Protein AF-A0A8H4EWB7-F1 (afdb_monomer)

Foldseek 3Di:
DKKWKDWPNHTQDIFDADPPDPDDDGVDDTDDDDDPVDDTFKIKMWDFAQDPPCPPPPVPPDPDPPVVNDTATAFMDIDTPVVLCCQQPPPPDALAQPGPSGAWDKAWGHDPDPPRPYGDIDIDTHGDDDD

Sequence (131 aa):
MDSLTRMLGKKMGKTHVAKKTLDPVWNFHAYIPLQTDKTISLIEIFVWDKDKITEMKLKDILMIKKDAIQDDFLGKISVPYSQLFNLVHPSGTSLDYDAPENKEVVLTLEKRSVDDNVSGEIQIKFGLTKT

Nearest PDB structures (foldseek):
  3w57-assembly2_B  TM=8.281E-01  e=1.478E-01  Scophthalmus maximus
  3fg4-assembly5_A  TM=2.960E-01  e=6.316E+00  Plexaura homomalla

Solvent-accessible surface area (backbone atoms only — not comparable to full-atom values): 8248 Å² total; per-residue (Å²): 56,32,43,39,35,30,45,88,88,41,80,64,45,69,57,71,72,39,75,96,58,94,80,67,84,74,95,75,86,74,81,76,87,84,52,94,91,54,86,75,62,47,42,35,39,38,36,28,35,67,71,70,75,55,65,79,64,34,76,82,71,51,96,65,61,74,79,79,68,57,65,46,73,41,26,30,43,81,42,42,45,80,51,50,47,56,73,45,34,58,92,92,54,71,60,37,46,85,35,91,79,44,48,72,40,78,44,68,41,34,61,91,51,92,83,52,80,47,69,61,70,48,78,48,70,78,54,48,78,91,127

Organism: Mucor circinelloides f. lusitanicus (NCBI:txid29924)

Structure (mmCIF, N/CA/C/O backbone):
data_AF-A0A8H4EWB7-F1
#
_entry.id   AF-A0A8H4EWB7-F1
#
loop_
_atom_site.group_PDB
_atom_site.id
_atom_site.type_symbol
_atom_site.label_atom_id
_atom_site.label_alt_id
_atom_site.label_comp_id
_atom_site.label_asym_id
_atom_site.label_entity_id
_atom_site.label_seq_id
_atom_site.pdbx_PDB_ins_code
_atom_site.Cartn_x
_atom_site.Cartn_y
_atom_site.Cartn_z
_atom_site.occupancy
_atom_site.B_iso_or_equiv
_atom_site.auth_seq_id
_atom_site.auth_comp_id
_atom_site.auth_asym_id
_atom_site.auth_atom_id
_atom_site.pdbx_PDB_model_num
ATOM 1 N N . MET A 1 1 ? 7.905 -6.695 -11.665 1.00 53.12 1 MET A N 1
ATOM 2 C CA . MET A 1 1 ? 7.609 -5.987 -10.400 1.00 53.12 1 MET A CA 1
ATOM 3 C C . MET A 1 1 ? 7.115 -6.923 -9.289 1.00 53.12 1 MET A C 1
ATOM 5 O O . MET A 1 1 ? 6.160 -7.672 -9.490 1.00 53.12 1 MET A O 1
ATOM 9 N N . ASP A 1 2 ? 7.780 -6.883 -8.132 1.00 44.56 2 ASP A N 1
ATOM 10 C CA . ASP A 1 2 ? 7.401 -7.486 -6.844 1.00 44.56 2 ASP A CA 1
ATOM 11 C C . ASP A 1 2 ? 7.106 -6.362 -5.836 1.00 44.56 2 ASP A C 1
ATOM 13 O O . ASP A 1 2 ? 7.881 -5.411 -5.748 1.00 44.56 2 ASP A O 1
ATOM 17 N N . SER A 1 3 ? 6.063 -6.481 -5.010 1.00 47.78 3 SER A N 1
ATOM 18 C CA .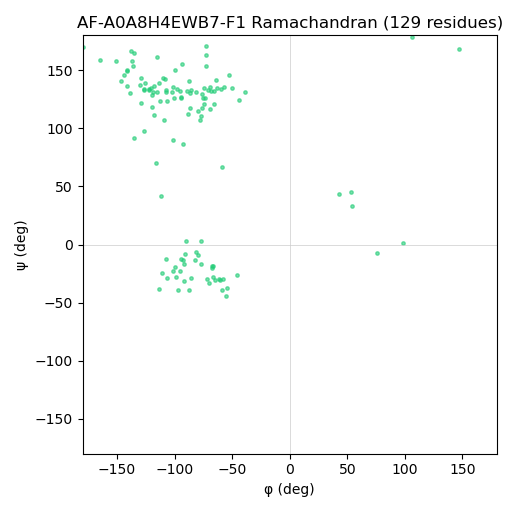 SER A 1 3 ? 5.858 -5.574 -3.874 1.00 47.78 3 SER A CA 1
ATOM 19 C C . SER A 1 3 ? 6.116 -6.269 -2.533 1.00 47.78 3 SER A C 1
ATOM 21 O O . SER A 1 3 ? 5.880 -7.467 -2.331 1.00 47.78 3 SER A O 1
ATOM 23 N N . LEU A 1 4 ? 6.713 -5.511 -1.615 1.00 52.78 4 LEU A N 1
ATOM 24 C CA . LEU A 1 4 ? 7.095 -5.906 -0.267 1.00 52.78 4 LEU A CA 1
ATOM 25 C C . LEU A 1 4 ? 6.364 -5.011 0.728 1.00 52.78 4 LEU A C 1
ATOM 27 O O . LEU A 1 4 ? 6.619 -3.812 0.781 1.00 52.78 4 LEU A O 1
ATOM 31 N N . THR A 1 5 ? 5.526 -5.598 1.576 1.00 47.78 5 THR A N 1
ATOM 32 C CA . THR A 1 5 ? 4.872 -4.865 2.668 1.00 47.78 5 THR A CA 1
ATOM 33 C C . THR A 1 5 ? 5.692 -5.021 3.944 1.00 47.78 5 THR A C 1
ATOM 35 O O . THR A 1 5 ? 6.005 -6.145 4.359 1.00 47.78 5 THR A O 1
ATOM 38 N N . ARG A 1 6 ? 6.044 -3.904 4.585 1.00 49.03 6 ARG A N 1
ATOM 39 C CA . ARG A 1 6 ? 6.689 -3.860 5.899 1.00 49.03 6 ARG A CA 1
ATOM 40 C C . ARG A 1 6 ? 5.823 -3.070 6.880 1.00 49.03 6 ARG A C 1
ATOM 42 O O . ARG A 1 6 ? 5.356 -1.984 6.571 1.00 49.03 6 ARG A O 1
ATOM 49 N N . MET A 1 7 ? 5.647 -3.600 8.086 1.00 45.59 7 MET A N 1
ATOM 50 C CA . MET A 1 7 ? 5.074 -2.859 9.216 1.00 45.59 7 MET A CA 1
ATOM 51 C C . MET A 1 7 ? 6.023 -2.959 10.400 1.00 45.59 7 MET A C 1
ATOM 53 O O . MET A 1 7 ? 6.522 -4.048 10.690 1.00 45.59 7 MET A O 1
ATOM 57 N N . LEU A 1 8 ? 6.307 -1.832 11.065 1.00 43.22 8 LEU A N 1
ATOM 58 C CA . LEU A 1 8 ? 7.268 -1.762 12.181 1.00 43.22 8 LEU A CA 1
ATOM 59 C C . LEU A 1 8 ? 8.664 -2.329 11.822 1.00 43.22 8 LEU A C 1
ATOM 61 O O . LEU A 1 8 ? 9.322 -2.966 12.640 1.00 43.22 8 LEU A O 1
ATOM 65 N N . GLY A 1 9 ? 9.094 -2.184 10.562 1.00 51.56 9 GLY A N 1
ATOM 66 C CA . GLY A 1 9 ? 10.350 -2.751 10.050 1.00 51.56 9 GLY A CA 1
ATOM 67 C C . GLY A 1 9 ? 10.328 -4.265 9.771 1.00 51.56 9 GLY A C 1
ATOM 68 O O . GLY A 1 9 ? 11.268 -4.784 9.161 1.00 51.56 9 GLY A O 1
ATOM 69 N N . LYS A 1 10 ? 9.255 -4.981 10.134 1.00 55.78 10 LYS A N 1
ATOM 70 C CA . LYS A 1 10 ? 9.081 -6.416 9.869 1.00 55.78 10 LYS A CA 1
ATOM 71 C C . LYS A 1 10 ? 8.400 -6.631 8.518 1.00 55.78 10 LYS A C 1
ATOM 73 O O . LYS A 1 10 ? 7.393 -6.001 8.212 1.00 55.78 10 LYS A O 1
ATOM 78 N N . LYS A 1 11 ? 8.944 -7.534 7.698 1.00 63.78 11 LYS A N 1
ATOM 79 C CA . LYS A 1 11 ? 8.336 -7.948 6.425 1.00 63.78 11 LYS A CA 1
ATOM 80 C C . LYS A 1 11 ? 7.070 -8.762 6.708 1.00 63.78 11 LYS A C 1
ATOM 82 O O . LYS A 1 11 ? 7.164 -9.834 7.298 1.00 63.78 11 LYS A O 1
ATOM 87 N N . MET A 1 12 ? 5.923 -8.250 6.274 1.00 70.06 12 MET A N 1
ATOM 88 C CA . MET A 1 12 ? 4.603 -8.835 6.545 1.00 70.06 12 MET A CA 1
ATOM 89 C C . MET A 1 12 ? 4.049 -9.618 5.356 1.00 70.06 12 MET A C 1
ATOM 91 O O . MET A 1 12 ? 3.247 -10.525 5.531 1.00 70.06 12 MET A O 1
ATOM 95 N N . GLY A 1 13 ? 4.516 -9.312 4.147 1.00 72.50 13 GLY A N 1
ATOM 96 C CA . GLY A 1 13 ? 4.106 -10.005 2.933 1.00 72.50 13 GLY A CA 1
ATOM 97 C C . GLY A 1 13 ? 5.052 -9.719 1.775 1.00 72.50 13 GLY A C 1
ATOM 98 O O . GLY A 1 13 ? 5.809 -8.743 1.789 1.00 72.50 13 GLY A O 1
ATOM 99 N N . LYS A 1 14 ? 5.040 -10.607 0.782 1.00 80.19 14 LYS A N 1
ATOM 100 C CA . LYS A 1 14 ? 5.658 -10.384 -0.524 1.00 80.19 14 LYS A CA 1
ATOM 101 C C . LYS A 1 14 ? 4.713 -10.924 -1.587 1.00 80.19 14 LYS A C 1
ATOM 103 O O . LYS A 1 14 ? 4.283 -12.070 -1.467 1.00 80.19 14 LYS A O 1
ATOM 108 N N . THR A 1 15 ? 4.428 -10.128 -2.608 1.00 83.00 15 THR A N 1
ATOM 109 C CA . THR A 1 15 ? 3.625 -10.587 -3.742 1.00 83.00 15 THR A CA 1
ATOM 110 C C . THR A 1 15 ? 4.413 -11.545 -4.632 1.00 83.00 15 THR A C 1
ATOM 112 O O . THR A 1 15 ? 5.627 -11.722 -4.500 1.00 83.00 15 THR A O 1
ATOM 115 N N . HIS A 1 16 ? 3.711 -12.166 -5.575 1.00 82.06 16 HIS A N 1
ATOM 116 C CA . HIS A 1 16 ? 4.360 -12.783 -6.721 1.00 82.06 16 HIS A CA 1
ATOM 117 C C . HIS A 1 16 ? 4.872 -11.713 -7.704 1.00 82.06 16 HIS A C 1
ATOM 119 O O . HIS A 1 16 ? 4.416 -10.565 -7.686 1.00 82.06 16 HIS A O 1
ATOM 125 N N . VAL A 1 17 ? 5.770 -12.135 -8.601 1.00 83.94 17 VAL A N 1
ATOM 126 C CA . VAL A 1 17 ? 6.345 -11.272 -9.643 1.00 83.94 17 VAL A CA 1
ATOM 127 C C . VAL A 1 17 ? 5.361 -11.134 -10.789 1.00 83.94 17 VAL A C 1
ATOM 129 O O . VAL A 1 17 ? 5.132 -12.102 -11.521 1.00 83.94 17 VAL A O 1
ATOM 132 N N . ALA A 1 18 ? 4.854 -9.925 -11.005 1.00 84.56 18 ALA A N 1
ATOM 133 C CA . ALA A 1 18 ? 4.193 -9.577 -12.254 1.00 84.56 18 ALA A CA 1
ATOM 134 C C . ALA A 1 18 ? 5.265 -9.399 -13.341 1.00 84.56 18 ALA A C 1
ATOM 136 O O . ALA A 1 18 ? 6.210 -8.616 -13.182 1.00 84.56 18 ALA A O 1
ATOM 137 N N . LYS A 1 19 ? 5.172 -10.186 -14.418 1.00 80.88 19 LYS A N 1
ATOM 138 C CA . LYS A 1 19 ? 6.194 -10.240 -15.474 1.00 80.88 19 LYS A CA 1
ATOM 139 C C . LYS A 1 19 ? 5.822 -9.320 -16.632 1.00 80.88 19 LYS A C 1
ATOM 141 O O . LYS A 1 19 ? 4.731 -9.458 -17.170 1.00 80.88 19 LYS A O 1
ATOM 146 N N . LYS A 1 20 ? 6.786 -8.506 -17.081 1.00 80.69 20 LYS A N 1
ATOM 147 C CA . LYS A 1 20 ? 6.722 -7.739 -18.340 1.00 80.69 20 LYS A CA 1
ATOM 148 C C . LYS A 1 20 ? 5.453 -6.877 -18.473 1.00 80.69 20 LYS A C 1
ATOM 150 O O . LYS A 1 20 ? 4.813 -6.890 -19.518 1.00 80.69 20 LYS A O 1
ATOM 155 N N . THR A 1 21 ? 5.086 -6.164 -17.412 1.00 83.88 21 THR A N 1
ATOM 156 C CA . THR A 1 21 ? 3.950 -5.232 -17.410 1.00 83.88 21 THR A CA 1
ATOM 157 C C . THR A 1 21 ? 4.271 -4.013 -16.550 1.00 83.88 21 THR A C 1
ATOM 159 O O . THR A 1 21 ? 4.971 -4.152 -15.545 1.00 83.88 21 THR A O 1
ATOM 162 N N . LEU A 1 22 ? 3.762 -2.847 -16.959 1.00 85.56 22 LEU A N 1
ATOM 163 C CA . LEU A 1 22 ? 3.771 -1.608 -16.174 1.00 85.56 22 LEU A CA 1
ATOM 164 C C . LEU A 1 22 ? 2.484 -1.433 -15.351 1.00 85.56 22 LEU A C 1
ATOM 166 O O . LEU A 1 22 ? 2.479 -0.650 -14.411 1.00 85.56 22 LEU A O 1
ATOM 170 N N . ASP A 1 23 ? 1.454 -2.233 -15.642 1.00 89.44 23 ASP A N 1
ATOM 171 C CA . ASP A 1 23 ? 0.169 -2.263 -14.938 1.00 89.44 23 ASP A CA 1
ATOM 172 C C . ASP A 1 23 ? -0.013 -3.638 -14.265 1.00 89.44 23 ASP A C 1
ATOM 174 O O . ASP A 1 23 ? -0.755 -4.502 -14.752 1.00 89.44 23 ASP A O 1
ATOM 178 N N . PRO A 1 24 ? 0.762 -3.945 -13.209 1.00 89.75 24 PRO A N 1
ATOM 179 C CA . PRO A 1 24 ? 0.700 -5.237 -12.541 1.00 89.75 24 PRO A CA 1
ATOM 180 C C . PRO A 1 24 ? -0.598 -5.404 -11.739 1.00 89.75 24 PRO A C 1
ATOM 182 O O . PRO A 1 24 ? -0.962 -4.563 -10.923 1.00 89.75 24 PRO A O 1
ATOM 185 N N . VAL A 1 25 ? -1.250 -6.558 -11.897 1.00 90.31 25 VAL A N 1
ATOM 186 C CA . VAL A 1 25 ? -2.399 -6.965 -11.075 1.00 90.31 25 VAL A CA 1
ATOM 187 C C . VAL A 1 25 ? -1.969 -8.109 -10.167 1.00 90.31 25 VAL A C 1
ATOM 189 O O . VAL A 1 25 ? -1.754 -9.229 -10.631 1.00 90.31 25 VAL A O 1
ATOM 192 N N . TRP A 1 26 ? -1.821 -7.835 -8.869 1.00 87.94 26 TRP A N 1
ATOM 193 C CA . TRP A 1 26 ? -1.357 -8.846 -7.911 1.00 87.94 26 TRP A CA 1
ATOM 194 C C . TRP A 1 26 ? -2.479 -9.631 -7.231 1.00 87.94 26 TRP A C 1
ATOM 196 O O . TRP A 1 26 ? -2.244 -10.782 -6.866 1.00 87.94 26 TRP A O 1
ATOM 206 N N . ASN A 1 27 ? -3.657 -9.029 -7.014 1.00 88.88 27 ASN A N 1
ATOM 207 C CA . ASN A 1 27 ? -4.774 -9.622 -6.254 1.00 88.88 27 ASN A CA 1
ATOM 208 C C . ASN A 1 27 ? -4.312 -10.344 -4.972 1.00 88.88 27 ASN A C 1
ATOM 210 O O . ASN A 1 27 ? -4.711 -11.471 -4.672 1.00 88.88 27 ASN A O 1
ATOM 214 N N . PHE A 1 28 ? -3.392 -9.708 -4.247 1.00 87.06 28 PHE A N 1
ATOM 215 C CA . PHE A 1 28 ? -2.702 -10.291 -3.107 1.00 87.06 28 PHE A CA 1
ATOM 216 C C . PHE A 1 28 ? -3.300 -9.786 -1.799 1.00 87.06 28 PHE A C 1
ATOM 218 O O . PHE A 1 28 ? -3.496 -8.587 -1.624 1.00 87.06 28 PHE A O 1
ATOM 225 N N . HIS A 1 29 ? -3.507 -10.710 -0.866 1.00 86.31 29 HIS A N 1
ATOM 226 C CA . HIS A 1 29 ? -3.992 -10.418 0.474 1.00 86.31 29 HIS A CA 1
ATOM 227 C C . HIS A 1 29 ? -2.932 -10.839 1.489 1.00 86.31 29 HIS A C 1
ATOM 229 O O . HIS A 1 29 ? -2.349 -11.920 1.385 1.00 86.31 29 HIS A O 1
ATOM 235 N N . ALA A 1 30 ? -2.690 -9.985 2.479 1.00 83.69 30 ALA A N 1
ATOM 236 C CA . ALA A 1 30 ? -1.849 -10.303 3.621 1.00 83.69 30 ALA A CA 1
ATOM 237 C C . ALA A 1 30 ? -2.577 -9.945 4.909 1.00 83.69 30 ALA A C 1
ATOM 239 O O . ALA A 1 30 ? -3.160 -8.870 5.027 1.00 83.69 30 ALA A O 1
ATOM 240 N N . TYR A 1 31 ? -2.480 -10.841 5.886 1.00 84.56 31 TYR A N 1
ATOM 241 C CA . TYR A 1 31 ? -3.010 -10.626 7.221 1.00 84.56 31 TYR A CA 1
ATOM 242 C C . TYR A 1 31 ? -1.891 -10.165 8.132 1.00 84.56 31 TYR A C 1
ATOM 244 O O . TYR A 1 31 ? -0.796 -10.734 8.145 1.00 84.56 31 TYR A O 1
ATOM 252 N N . ILE A 1 32 ? -2.177 -9.128 8.908 1.00 78.62 32 ILE A N 1
ATOM 253 C CA . ILE A 1 32 ? -1.226 -8.585 9.860 1.00 78.62 32 ILE A CA 1
ATOM 254 C C . ILE A 1 32 ? -1.828 -8.739 11.251 1.00 78.62 32 ILE A C 1
ATOM 256 O O . ILE A 1 32 ? -2.815 -8.069 11.552 1.00 78.62 32 ILE A O 1
ATOM 260 N N . PRO A 1 33 ? -1.258 -9.609 12.104 1.00 79.62 33 PRO A N 1
ATOM 261 C CA . PRO A 1 33 ? -1.766 -9.775 13.453 1.00 79.62 33 PRO A CA 1
ATOM 262 C C . PRO A 1 33 ? -1.545 -8.483 14.240 1.00 79.62 33 PRO A C 1
ATOM 264 O O . PRO A 1 33 ? -0.407 -8.033 14.410 1.00 79.62 33 PRO A O 1
ATOM 267 N N . LEU A 1 34 ? -2.636 -7.897 14.729 1.00 76.56 34 LEU A N 1
ATOM 268 C CA . LEU A 1 34 ? -2.589 -6.767 15.647 1.00 76.56 34 LEU A CA 1
ATOM 269 C C . LEU A 1 34 ? -2.240 -7.304 17.038 1.00 76.56 34 LEU A C 1
ATOM 271 O O . LEU A 1 34 ? -3.030 -8.023 17.645 1.00 76.56 34 LEU A O 1
ATOM 275 N N . GLN A 1 35 ? -1.039 -6.997 17.529 1.00 73.19 35 GLN A N 1
ATOM 276 C CA . GLN A 1 35 ? -0.665 -7.336 18.902 1.00 73.19 35 GLN A CA 1
ATOM 277 C C . GLN A 1 35 ? -1.127 -6.210 19.835 1.00 73.19 35 GLN A C 1
ATOM 279 O O . GLN A 1 35 ? -0.853 -5.042 19.575 1.00 73.19 35 GLN A O 1
ATOM 284 N N . THR A 1 36 ? -1.823 -6.542 20.922 1.00 67.38 36 THR A N 1
ATOM 285 C CA . THR A 1 36 ? -2.368 -5.549 21.868 1.00 67.38 36 THR A CA 1
ATOM 286 C C . THR A 1 36 ? -1.289 -4.799 22.652 1.00 67.38 36 THR A C 1
ATOM 288 O O . THR A 1 36 ? -1.559 -3.743 23.212 1.00 67.38 36 THR A O 1
ATOM 291 N N . ASP A 1 37 ? -0.073 -5.341 22.706 1.00 73.81 37 ASP A N 1
ATOM 292 C CA . ASP A 1 37 ? 1.085 -4.781 23.406 1.00 73.81 37 ASP A CA 1
ATOM 293 C C . ASP A 1 37 ? 1.942 -3.856 22.526 1.00 73.81 37 ASP A C 1
ATOM 295 O O . ASP A 1 37 ? 2.854 -3.201 23.033 1.00 73.81 37 ASP A O 1
ATOM 299 N N . LYS A 1 38 ? 1.672 -3.781 21.215 1.00 70.25 38 LYS A N 1
ATOM 300 C CA . LYS A 1 38 ? 2.456 -2.975 20.273 1.00 70.25 38 LYS A CA 1
ATOM 301 C C . LYS A 1 38 ? 1.570 -2.085 19.430 1.00 70.25 38 LYS A C 1
ATOM 303 O O . LYS A 1 38 ? 0.729 -2.543 18.663 1.00 70.25 38 LYS A O 1
ATOM 308 N N . THR A 1 39 ? 1.834 -0.790 19.511 1.00 70.31 39 THR A N 1
ATOM 309 C CA . THR A 1 39 ? 1.202 0.192 18.643 1.00 70.31 39 THR A CA 1
ATOM 310 C C . THR A 1 39 ? 1.831 0.144 17.255 1.00 70.31 39 THR A C 1
ATOM 312 O O . THR A 1 39 ? 3.051 0.189 17.088 1.00 70.31 39 THR A O 1
ATOM 315 N N . ILE A 1 40 ? 0.985 0.047 16.233 1.00 75.31 40 ILE A N 1
ATOM 316 C CA . ILE A 1 40 ? 1.403 0.187 14.840 1.00 75.31 40 ILE A CA 1
ATOM 317 C C . ILE A 1 40 ? 1.358 1.676 14.520 1.00 75.31 40 ILE A C 1
ATOM 319 O O . ILE A 1 40 ? 0.304 2.297 14.604 1.00 75.31 40 ILE A O 1
ATOM 323 N N . SER A 1 41 ? 2.508 2.259 14.194 1.00 79.81 41 SER A N 1
ATOM 324 C CA . SER A 1 41 ? 2.619 3.686 13.878 1.00 79.81 41 SER A CA 1
ATOM 325 C C . SER A 1 41 ? 2.587 3.954 12.376 1.00 79.81 41 SER A C 1
ATOM 327 O O . SER A 1 41 ? 1.951 4.911 11.940 1.00 79.81 41 SER A O 1
ATOM 329 N N . LEU A 1 42 ? 3.242 3.102 11.584 1.00 82.62 42 LEU A N 1
ATOM 330 C CA . LEU A 1 42 ? 3.479 3.321 10.161 1.00 82.62 42 LEU A CA 1
ATOM 331 C C . LEU A 1 42 ? 3.345 2.019 9.367 1.00 82.62 42 LEU A C 1
ATOM 333 O O . LEU A 1 42 ? 3.876 0.975 9.761 1.00 82.62 42 LEU A O 1
ATOM 337 N N . ILE A 1 43 ? 2.666 2.121 8.228 1.00 82.69 43 ILE A N 1
ATOM 338 C CA . ILE A 1 43 ? 2.549 1.077 7.214 1.00 82.69 43 ILE A CA 1
ATOM 339 C C . ILE A 1 43 ? 3.418 1.490 6.031 1.00 82.69 43 ILE A C 1
ATOM 341 O O . ILE A 1 43 ? 3.231 2.573 5.476 1.00 82.69 43 ILE A O 1
ATOM 345 N N . GLU A 1 44 ? 4.357 0.627 5.643 1.00 87.31 44 GLU A N 1
ATOM 346 C CA . GLU A 1 44 ? 5.211 0.858 4.482 1.00 87.31 44 GLU A CA 1
ATOM 347 C C . GLU A 1 44 ? 5.022 -0.229 3.423 1.00 87.31 44 GLU A C 1
ATOM 349 O O . GLU A 1 44 ? 5.091 -1.431 3.697 1.00 87.31 44 GLU A O 1
ATOM 354 N N . ILE A 1 45 ? 4.828 0.188 2.179 1.00 86.75 45 ILE A N 1
ATOM 355 C CA . ILE A 1 45 ? 4.788 -0.704 1.019 1.00 86.75 45 ILE A CA 1
ATOM 356 C C . ILE A 1 45 ? 5.912 -0.278 0.095 1.00 86.75 45 ILE A C 1
ATOM 358 O O . ILE A 1 45 ? 6.020 0.893 -0.236 1.00 86.75 45 ILE A O 1
ATOM 362 N N . PHE A 1 46 ? 6.746 -1.217 -0.327 1.00 86.31 46 PHE A N 1
ATOM 363 C CA . PHE A 1 46 ? 7.833 -0.969 -1.263 1.00 86.31 46 PHE A CA 1
ATOM 364 C C . PHE A 1 46 ? 7.560 -1.732 -2.552 1.00 86.31 46 PHE A C 1
ATOM 366 O O . PHE A 1 46 ? 7.280 -2.931 -2.506 1.00 86.31 46 PHE A O 1
ATOM 373 N N . VAL A 1 47 ? 7.683 -1.063 -3.689 1.00 87.25 47 VAL A N 1
ATOM 374 C CA . VAL A 1 47 ? 7.541 -1.653 -5.019 1.00 87.25 47 VAL A CA 1
ATOM 375 C C . VAL A 1 47 ? 8.922 -1.746 -5.653 1.00 87.25 47 VAL A C 1
ATOM 377 O O . VAL A 1 47 ? 9.699 -0.791 -5.638 1.00 87.25 47 VAL A O 1
ATOM 380 N N . TRP A 1 48 ? 9.233 -2.921 -6.181 1.00 84.88 48 TRP A N 1
ATOM 381 C CA . TRP A 1 48 ? 10.521 -3.239 -6.782 1.00 84.88 48 TRP A CA 1
ATOM 382 C C . TRP A 1 48 ? 10.295 -3.851 -8.157 1.00 84.88 48 TRP A C 1
ATOM 384 O O . TRP A 1 48 ? 9.361 -4.639 -8.319 1.00 84.88 48 TRP A O 1
ATOM 394 N N . ASP A 1 49 ? 11.146 -3.561 -9.137 1.00 81.81 49 ASP A N 1
ATOM 395 C CA . ASP A 1 49 ? 11.256 -4.405 -10.313 1.00 81.81 49 ASP A CA 1
ATOM 396 C C . ASP A 1 49 ? 12.228 -5.543 -10.063 1.00 81.81 49 ASP A C 1
ATOM 398 O O . ASP A 1 49 ? 13.333 -5.364 -9.557 1.00 81.81 49 ASP A O 1
ATOM 402 N N . LYS A 1 50 ? 11.787 -6.740 -10.430 1.00 74.62 50 LYS A N 1
ATOM 403 C CA . LYS A 1 50 ? 12.601 -7.933 -10.289 1.00 74.62 50 LYS A CA 1
ATOM 404 C C . LYS A 1 5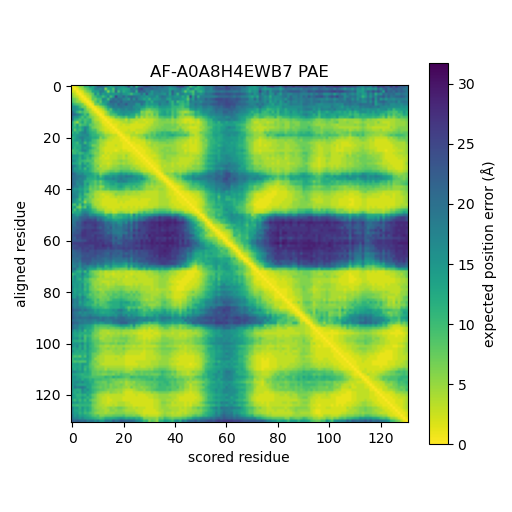0 ? 13.179 -8.275 -11.644 1.00 74.62 50 LYS A C 1
ATOM 406 O O . LYS A 1 50 ? 12.597 -9.071 -12.391 1.00 74.62 50 LYS A O 1
ATOM 411 N N . ASP A 1 51 ? 14.345 -7.720 -11.926 1.00 65.44 51 ASP A N 1
ATOM 412 C CA . ASP A 1 51 ? 15.070 -8.049 -13.136 1.00 65.44 51 ASP A CA 1
ATOM 413 C C . ASP A 1 51 ? 15.757 -9.408 -13.022 1.00 65.44 51 ASP A C 1
ATOM 415 O O . ASP A 1 51 ? 16.648 -9.655 -12.214 1.00 65.44 51 ASP A O 1
ATOM 419 N N . LYS A 1 52 ? 15.336 -10.337 -13.886 1.00 53.25 52 LYS A N 1
ATOM 420 C CA . LYS A 1 52 ? 15.982 -11.651 -14.032 1.00 53.25 52 LYS A CA 1
ATOM 421 C C . LYS A 1 52 ? 17.256 -11.608 -14.878 1.00 53.25 52 LYS A C 1
ATOM 423 O O . LYS A 1 52 ? 17.946 -12.623 -14.972 1.00 53.25 52 LYS A O 1
ATOM 428 N N . ILE A 1 53 ? 17.544 -10.484 -15.537 1.00 48.94 53 ILE A N 1
ATOM 429 C CA . ILE A 1 53 ? 18.589 -10.394 -16.570 1.00 48.94 53 ILE A CA 1
ATOM 430 C C . ILE A 1 53 ? 19.998 -10.593 -15.973 1.00 48.94 53 ILE A C 1
ATOM 432 O O . ILE A 1 53 ? 20.916 -11.012 -16.679 1.00 48.94 53 ILE A O 1
ATOM 436 N N . THR A 1 54 ? 20.147 -10.440 -14.658 1.00 48.09 54 THR A N 1
ATOM 437 C CA . THR A 1 54 ? 21.446 -10.423 -13.979 1.00 48.09 54 THR A CA 1
ATOM 438 C C . THR A 1 54 ? 21.901 -11.773 -13.411 1.00 48.09 54 THR A C 1
ATOM 440 O O . THR A 1 54 ? 23.072 -11.925 -13.078 1.00 48.09 54 THR A O 1
ATOM 443 N N . GLU A 1 55 ? 21.043 -12.7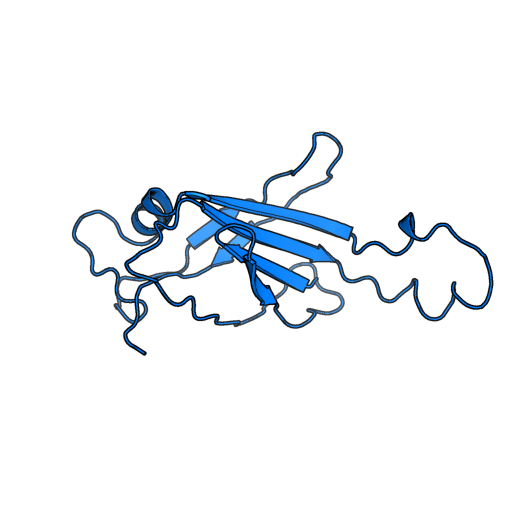97 -13.324 1.00 48.88 55 GLU A N 1
ATOM 444 C CA . GLU A 1 55 ? 21.474 -14.077 -12.731 1.00 48.88 55 GLU A CA 1
ATOM 445 C C . GLU A 1 55 ? 22.122 -15.057 -13.717 1.00 48.88 55 GLU A C 1
ATOM 447 O O . GLU A 1 55 ? 23.094 -15.704 -13.340 1.00 48.88 55 GLU A O 1
ATOM 452 N N . MET A 1 56 ? 21.633 -15.175 -14.960 1.00 47.06 56 MET A N 1
ATOM 453 C CA . MET A 1 56 ? 22.111 -16.216 -15.897 1.00 47.06 56 MET A CA 1
ATOM 454 C C . MET A 1 56 ? 23.209 -15.770 -16.869 1.00 47.06 56 MET A C 1
ATOM 456 O O . MET A 1 56 ? 23.920 -16.621 -17.378 1.00 47.06 56 MET A O 1
ATOM 460 N N . LYS A 1 57 ? 23.362 -14.472 -17.161 1.00 48.06 57 LYS A N 1
ATOM 461 C CA . LYS A 1 57 ? 24.417 -13.991 -18.083 1.00 48.06 57 LYS A CA 1
ATOM 462 C C . LYS A 1 57 ? 25.648 -13.423 -17.381 1.00 48.06 57 LYS A C 1
ATOM 464 O O . LYS A 1 57 ? 26.693 -13.296 -18.005 1.00 48.06 57 LYS A O 1
ATOM 469 N N . LEU A 1 58 ? 25.518 -13.050 -16.111 1.00 49.53 58 LEU A N 1
ATOM 470 C CA . LEU A 1 58 ? 26.509 -12.233 -15.409 1.00 49.53 58 LEU A CA 1
ATOM 471 C C . LEU A 1 58 ? 27.334 -13.014 -14.382 1.00 49.53 58 LEU A C 1
ATOM 473 O O . LEU A 1 58 ? 28.507 -12.695 -14.220 1.00 49.53 58 LEU A O 1
ATOM 477 N N . LYS A 1 59 ? 26.786 -14.087 -13.788 1.00 49.38 59 LYS A N 1
ATOM 478 C CA . LYS A 1 59 ? 27.554 -15.020 -12.938 1.00 49.38 59 LYS A CA 1
ATOM 479 C C . LYS A 1 59 ? 28.688 -15.720 -13.704 1.00 49.38 59 LYS A C 1
ATOM 481 O O . LYS A 1 59 ? 29.724 -15.991 -13.108 1.00 49.38 59 LYS A O 1
ATOM 486 N N . ASP A 1 60 ? 28.508 -15.932 -15.009 1.00 53.00 60 ASP A N 1
ATOM 487 C CA . ASP A 1 60 ? 29.464 -16.659 -15.853 1.00 53.00 60 ASP A CA 1
ATOM 488 C C . ASP A 1 60 ? 30.504 -15.754 -16.540 1.00 53.00 60 ASP A C 1
ATOM 490 O O . ASP A 1 60 ? 31.517 -16.259 -17.017 1.00 53.00 60 ASP A O 1
ATOM 494 N N . ILE A 1 61 ? 30.283 -14.430 -16.614 1.00 54.94 61 ILE A N 1
ATOM 495 C CA . ILE A 1 61 ? 31.104 -13.537 -17.458 1.00 54.94 61 ILE A CA 1
ATOM 496 C C . ILE A 1 61 ? 31.951 -12.537 -16.662 1.00 54.94 61 ILE A C 1
ATOM 498 O O . ILE A 1 61 ? 33.093 -12.302 -17.045 1.00 54.94 61 ILE A O 1
ATOM 502 N N . LEU A 1 62 ? 3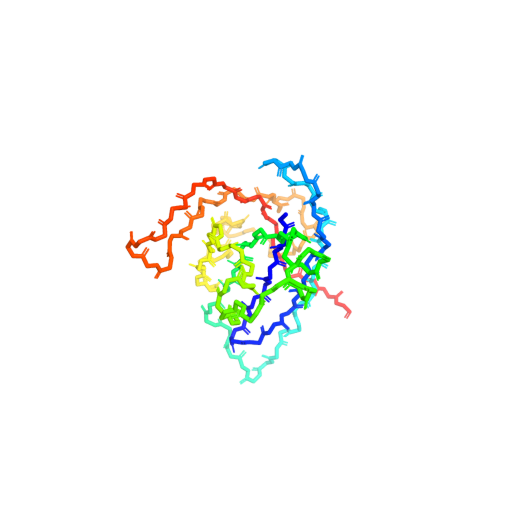1.474 -11.947 -15.564 1.00 50.47 62 LEU A N 1
ATOM 503 C CA . LEU A 1 62 ? 32.253 -10.920 -14.865 1.00 50.47 62 LEU A CA 1
ATOM 504 C C . LEU A 1 62 ? 32.014 -10.958 -13.351 1.00 50.47 62 LEU A C 1
ATOM 506 O O . LEU A 1 62 ? 30.877 -11.021 -12.888 1.00 50.47 62 LEU A O 1
ATOM 510 N N . MET A 1 63 ? 33.092 -10.757 -12.588 1.00 54.09 63 MET A N 1
ATOM 511 C CA . MET A 1 63 ? 33.068 -10.197 -11.232 1.00 54.09 63 MET A CA 1
ATOM 512 C C . MET A 1 63 ? 32.437 -8.788 -11.256 1.00 54.09 63 MET A C 1
ATOM 514 O O . MET A 1 63 ? 33.120 -7.789 -11.039 1.00 54.09 63 MET A O 1
ATOM 518 N N . ILE A 1 64 ? 31.146 -8.662 -11.569 1.00 50.47 64 ILE A N 1
ATOM 519 C CA . ILE A 1 64 ? 30.436 -7.397 -11.404 1.00 50.47 64 ILE A CA 1
ATOM 520 C C . ILE A 1 64 ? 30.041 -7.294 -9.940 1.00 50.47 64 ILE A C 1
ATOM 522 O O . ILE A 1 64 ? 29.526 -8.237 -9.337 1.00 50.47 64 ILE A O 1
ATOM 526 N N . LYS A 1 65 ? 30.350 -6.128 -9.371 1.00 46.31 65 LYS A N 1
ATOM 527 C CA . LYS A 1 65 ? 29.976 -5.703 -8.026 1.00 46.31 65 LYS A CA 1
ATOM 528 C C . LYS A 1 65 ? 28.557 -6.171 -7.717 1.00 46.31 65 LYS A C 1
ATOM 530 O O . LYS A 1 65 ? 27.643 -5.955 -8.508 1.00 46.31 65 LYS A O 1
ATOM 535 N N . LYS A 1 66 ? 28.395 -6.794 -6.552 1.00 46.53 66 LYS A N 1
ATOM 536 C CA . LYS A 1 66 ? 27.124 -7.281 -5.995 1.00 46.53 66 LYS A CA 1
ATOM 537 C C . LYS A 1 66 ? 25.990 -6.242 -6.101 1.00 46.53 66 LYS A C 1
ATOM 539 O O . LYS A 1 66 ? 24.829 -6.613 -6.212 1.00 46.53 66 LYS A O 1
ATOM 544 N N . ASP A 1 67 ? 26.363 -4.967 -6.145 1.00 45.72 67 ASP A N 1
ATOM 545 C CA . ASP A 1 67 ? 25.517 -3.779 -6.263 1.00 45.72 67 ASP A CA 1
ATOM 546 C C . ASP A 1 67 ? 24.801 -3.647 -7.624 1.00 45.72 67 ASP A C 1
ATOM 548 O O . ASP A 1 67 ? 23.789 -2.966 -7.710 1.00 45.72 67 ASP A O 1
ATOM 552 N N . ALA A 1 68 ? 25.280 -4.314 -8.684 1.00 45.31 68 ALA A N 1
ATOM 553 C CA . ALA A 1 68 ? 24.598 -4.369 -9.984 1.00 45.31 68 ALA A CA 1
ATOM 554 C C . ALA A 1 68 ? 23.472 -5.422 -10.035 1.00 45.31 68 ALA A C 1
ATOM 556 O O . ALA A 1 68 ? 22.770 -5.532 -11.037 1.00 45.31 68 ALA A O 1
ATOM 557 N N . ILE A 1 69 ? 23.328 -6.230 -8.977 1.00 51.59 69 ILE A N 1
ATOM 558 C CA . ILE A 1 69 ? 22.308 -7.279 -8.821 1.00 51.59 69 ILE A CA 1
ATOM 559 C C . ILE A 1 69 ? 21.327 -6.869 -7.713 1.00 51.59 69 ILE A C 1
ATOM 561 O O . ILE A 1 69 ? 20.980 -7.666 -6.838 1.00 51.59 69 ILE A O 1
ATOM 565 N N . GLN A 1 70 ? 20.936 -5.600 -7.684 1.00 56.00 70 GLN A N 1
ATOM 566 C CA . GLN A 1 70 ? 19.891 -5.137 -6.784 1.00 56.00 70 GLN A CA 1
ATOM 567 C C . GLN A 1 70 ? 18.603 -4.974 -7.589 1.00 56.00 70 GLN A C 1
ATOM 569 O O . GLN A 1 70 ? 18.637 -4.408 -8.674 1.00 56.00 70 GLN A O 1
ATOM 574 N N . ASP A 1 71 ? 17.495 -5.517 -7.074 1.00 65.25 71 ASP A N 1
ATOM 575 C CA . ASP A 1 71 ? 16.158 -5.252 -7.615 1.00 65.25 71 ASP A CA 1
ATOM 576 C C . ASP A 1 71 ? 15.976 -3.724 -7.744 1.00 65.25 71 ASP A C 1
ATOM 578 O O . ASP A 1 71 ? 16.321 -2.981 -6.813 1.00 65.25 71 ASP A O 1
ATOM 582 N N . ASP A 1 72 ? 15.447 -3.253 -8.873 1.00 76.94 72 ASP A N 1
ATOM 583 C CA . ASP A 1 72 ? 15.290 -1.821 -9.127 1.00 76.94 72 ASP A CA 1
ATOM 584 C C . ASP A 1 72 ? 14.147 -1.272 -8.271 1.00 76.94 72 ASP A C 1
ATOM 586 O O . ASP A 1 72 ? 13.033 -1.790 -8.264 1.00 76.94 72 ASP A O 1
ATOM 590 N N . PHE A 1 73 ? 14.411 -0.228 -7.490 1.00 82.00 73 PHE A N 1
ATOM 591 C CA . PHE A 1 73 ? 13.380 0.391 -6.661 1.00 82.00 73 PHE A CA 1
ATOM 592 C C . PHE A 1 73 ? 12.447 1.235 -7.528 1.00 82.00 73 PHE A C 1
ATOM 594 O O . PHE A 1 73 ? 12.902 2.140 -8.221 1.00 82.00 73 PHE A O 1
ATOM 601 N N . LEU A 1 74 ? 11.144 0.973 -7.441 1.00 85.31 74 LEU A N 1
ATOM 602 C CA . LEU A 1 74 ? 10.136 1.665 -8.246 1.00 85.31 74 LEU A CA 1
ATOM 603 C C . LEU A 1 74 ? 9.294 2.656 -7.459 1.00 85.31 74 LEU A C 1
ATOM 605 O O . LEU A 1 74 ? 8.579 3.451 -8.056 1.00 85.31 74 LEU A O 1
ATOM 609 N N . GLY A 1 75 ? 9.363 2.616 -6.132 1.00 89.00 75 GLY A N 1
ATOM 610 C CA . GLY A 1 75 ? 8.629 3.534 -5.279 1.00 89.00 75 GLY A CA 1
ATOM 611 C C . GLY A 1 75 ? 8.205 2.905 -3.967 1.00 89.00 75 GLY A C 1
ATOM 612 O O . GLY A 1 75 ? 8.296 1.690 -3.759 1.00 89.00 75 GLY A O 1
ATOM 613 N N . LYS A 1 76 ? 7.745 3.750 -3.052 1.00 90.75 76 LYS A N 1
ATOM 614 C CA . LYS A 1 76 ? 7.183 3.313 -1.779 1.00 90.75 76 LYS A CA 1
ATOM 615 C C . LYS A 1 76 ? 5.903 4.062 -1.446 1.00 90.75 76 LYS A C 1
ATOM 617 O O . LYS A 1 76 ? 5.637 5.118 -1.992 1.00 90.75 76 LYS A O 1
ATOM 622 N N . ILE A 1 77 ? 5.158 3.529 -0.498 1.00 90.00 77 ILE A N 1
ATOM 623 C CA . ILE A 1 77 ? 4.073 4.208 0.194 1.00 90.00 77 ILE A CA 1
ATOM 624 C C . ILE A 1 77 ? 4.412 4.187 1.680 1.00 90.00 77 ILE A C 1
ATOM 626 O O . ILE A 1 77 ? 4.761 3.125 2.200 1.00 90.00 77 ILE A O 1
ATOM 630 N N . SER A 1 78 ? 4.281 5.324 2.360 1.00 89.06 78 SER A N 1
ATOM 631 C CA . SER A 1 78 ? 4.448 5.442 3.809 1.00 89.06 78 SER A CA 1
ATOM 632 C C . SER A 1 78 ? 3.200 6.099 4.411 1.00 89.06 78 SER A C 1
ATOM 634 O O . SER A 1 78 ? 3.082 7.319 4.415 1.00 89.06 78 SER A O 1
ATOM 636 N N . VAL A 1 79 ? 2.264 5.301 4.940 1.00 85.19 79 VAL A N 1
ATOM 637 C CA . VAL A 1 79 ? 1.018 5.819 5.543 1.00 85.19 79 VAL A CA 1
ATOM 638 C C . VAL A 1 79 ? 1.005 5.574 7.053 1.00 85.19 79 VAL A C 1
ATOM 640 O O . VAL A 1 79 ? 1.117 4.421 7.485 1.00 85.19 79 VAL A O 1
ATOM 643 N N . PRO A 1 80 ? 0.848 6.617 7.889 1.00 86.44 80 PRO A N 1
ATOM 644 C CA . PRO A 1 80 ? 0.587 6.451 9.313 1.00 86.44 80 PRO A CA 1
ATOM 645 C C . PRO A 1 80 ? -0.666 5.609 9.555 1.00 86.44 80 PRO A C 1
ATOM 647 O O . PRO A 1 80 ? -1.706 5.844 8.944 1.00 86.44 80 PRO A O 1
ATOM 650 N N . TYR A 1 81 ? -0.606 4.662 10.490 1.00 79.81 81 TYR A N 1
ATOM 651 C CA . TYR A 1 81 ? -1.729 3.759 10.778 1.00 79.81 81 TYR A CA 1
ATOM 652 C C . TYR A 1 81 ? -3.031 4.513 11.103 1.00 79.81 81 TYR A C 1
ATOM 654 O O . TYR A 1 81 ? -4.108 4.124 10.659 1.00 79.81 81 TYR A O 1
ATOM 662 N N . SER A 1 82 ? -2.929 5.637 11.819 1.00 77.75 82 SER A N 1
ATOM 663 C CA . SER A 1 82 ? -4.066 6.506 12.143 1.00 7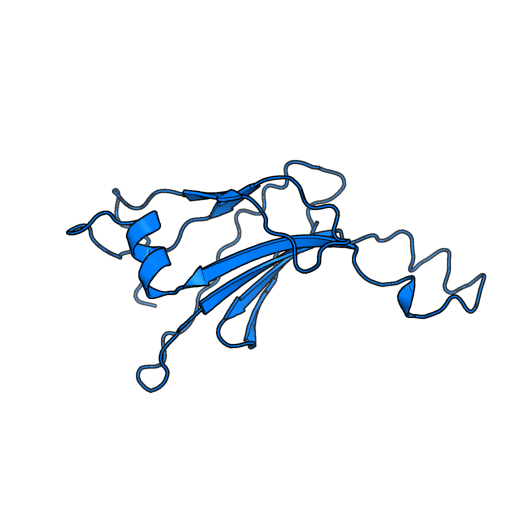7.75 82 SER A CA 1
ATOM 664 C C . SER A 1 82 ? -4.703 7.168 10.919 1.00 77.75 82 SER A C 1
ATOM 666 O O . SER A 1 82 ? -5.901 7.435 10.923 1.00 77.75 82 SER A O 1
ATOM 668 N N . GLN A 1 83 ? -3.920 7.440 9.875 1.00 80.12 83 GLN A N 1
ATOM 669 C CA . GLN A 1 83 ? -4.404 8.045 8.635 1.00 80.12 83 GLN A CA 1
ATOM 670 C C . GLN A 1 83 ? -4.944 7.000 7.665 1.00 80.12 83 GLN A C 1
ATOM 672 O O . GLN A 1 83 ? -5.852 7.307 6.902 1.00 80.12 83 GLN A O 1
ATOM 677 N N . LEU A 1 84 ? -4.432 5.769 7.722 1.00 76.06 84 LEU A N 1
ATOM 678 C CA . LEU A 1 84 ? -4.839 4.688 6.831 1.00 76.06 84 LEU A CA 1
ATOM 679 C C . LEU A 1 84 ? -6.351 4.449 6.874 1.00 76.06 84 LEU A C 1
ATOM 681 O O . LEU A 1 84 ? -6.985 4.369 5.829 1.00 76.06 84 LEU A O 1
ATOM 685 N N . PHE A 1 85 ? -6.951 4.426 8.065 1.00 73.31 85 PHE A N 1
ATOM 686 C CA . PHE A 1 85 ? -8.402 4.293 8.166 1.00 73.31 85 PHE A CA 1
ATOM 687 C C . PHE A 1 85 ? -9.137 5.541 7.699 1.00 73.31 85 PHE A C 1
ATOM 689 O O . PHE A 1 85 ? -10.168 5.397 7.073 1.00 73.31 85 PHE A O 1
ATOM 696 N N . ASN A 1 86 ? -8.606 6.748 7.879 1.00 75.00 86 ASN A N 1
ATOM 697 C CA . ASN A 1 86 ? -9.266 7.946 7.349 1.00 75.00 86 ASN A CA 1
ATOM 698 C C . ASN A 1 86 ? -9.282 7.985 5.811 1.00 75.00 86 ASN A C 1
ATOM 700 O O . ASN A 1 86 ? -10.177 8.592 5.231 1.00 75.00 86 ASN A O 1
ATOM 704 N N . LEU A 1 87 ? -8.302 7.353 5.155 1.00 70.50 87 LEU A N 1
ATOM 705 C CA . LEU A 1 87 ? -8.239 7.252 3.693 1.00 70.50 87 LEU A CA 1
ATOM 706 C C . LEU A 1 87 ? -9.288 6.290 3.122 1.00 70.50 87 LEU A C 1
ATOM 708 O O . LEU A 1 87 ? -9.731 6.477 1.994 1.00 70.50 87 LEU A O 1
ATOM 712 N N . VAL A 1 88 ? -9.662 5.265 3.889 1.00 66.75 88 VAL A N 1
ATOM 713 C CA . VAL A 1 88 ? -10.501 4.151 3.417 1.00 66.75 88 VAL A CA 1
ATOM 714 C C . VAL A 1 88 ? -11.903 4.172 4.056 1.00 66.75 88 VAL A C 1
ATOM 716 O O . VAL A 1 88 ? -12.872 3.704 3.468 1.00 66.75 88 VAL A O 1
ATOM 719 N N . HIS A 1 89 ? -12.025 4.789 5.231 1.00 67.69 89 HIS A N 1
ATOM 720 C CA . HIS A 1 89 ? -13.200 4.832 6.097 1.00 67.69 89 HIS A CA 1
ATOM 721 C C . HIS A 1 89 ? -13.422 6.266 6.612 1.00 67.69 89 HIS A C 1
ATOM 723 O O . HIS A 1 89 ? -12.885 6.656 7.656 1.00 67.69 89 HIS A O 1
ATOM 729 N N . PRO A 1 90 ? -14.224 7.089 5.910 1.00 64.81 90 PRO A N 1
ATOM 730 C CA . PRO A 1 90 ? -14.675 8.374 6.433 1.00 64.81 90 PRO A CA 1
ATOM 731 C C . PRO A 1 90 ? -15.324 8.194 7.812 1.00 64.81 90 PRO A C 1
ATOM 733 O O . PRO A 1 90 ? -15.961 7.172 8.079 1.00 64.81 90 PRO A O 1
ATOM 736 N N . SER A 1 91 ? -15.165 9.177 8.698 1.00 62.84 91 SER A N 1
ATOM 737 C CA . SER A 1 91 ? -15.587 9.102 10.103 1.00 62.84 91 SER A CA 1
ATOM 738 C C . SER A 1 91 ? -16.987 8.494 10.282 1.00 62.84 91 SER A C 1
ATOM 740 O O . SER A 1 91 ? -17.955 9.012 9.726 1.00 62.84 91 SER A O 1
ATOM 742 N N . GLY A 1 92 ? -17.093 7.432 11.089 1.00 61.72 92 GLY A N 1
ATOM 743 C CA . GLY A 1 92 ? -18.364 6.765 11.403 1.00 61.72 92 GLY A CA 1
ATOM 744 C C . GLY A 1 92 ? -18.667 5.500 10.592 1.00 61.72 92 GLY A C 1
ATOM 745 O O . GLY A 1 92 ? -19.719 4.903 10.799 1.00 61.72 92 GLY A O 1
ATOM 746 N N . THR A 1 93 ? -17.768 5.076 9.701 1.00 69.06 93 THR A N 1
ATOM 747 C CA . THR A 1 93 ? -17.902 3.830 8.923 1.00 69.06 93 THR A CA 1
ATOM 748 C C . THR A 1 93 ? -17.211 2.639 9.597 1.00 69.06 93 THR A C 1
ATOM 750 O O . THR A 1 93 ? -16.304 2.814 10.416 1.00 69.06 93 THR A O 1
ATOM 753 N N . SER A 1 94 ? -17.672 1.417 9.296 1.00 76.69 94 SER A N 1
ATOM 754 C CA . SER A 1 94 ? -17.104 0.191 9.864 1.00 76.69 94 SER A CA 1
ATOM 755 C C . SER A 1 94 ? -15.678 -0.003 9.368 1.00 76.69 94 SER A C 1
ATOM 757 O O . SER A 1 94 ? -15.453 0.053 8.167 1.00 76.69 94 SER A O 1
ATOM 759 N N . LEU A 1 95 ? -14.730 -0.295 10.264 1.00 83.06 95 LEU A N 1
ATOM 760 C CA . LEU A 1 95 ? -13.352 -0.633 9.883 1.00 83.06 95 LEU A CA 1
ATOM 761 C C . LEU A 1 95 ? -13.213 -2.067 9.357 1.00 83.06 95 LEU A C 1
ATOM 763 O O . LEU A 1 95 ? -12.094 -2.509 9.122 1.00 83.06 95 LEU A O 1
ATOM 767 N N . ASP A 1 96 ? -14.309 -2.817 9.242 1.00 87.25 96 ASP A N 1
ATOM 768 C CA . ASP A 1 96 ? -14.286 -4.198 8.769 1.00 87.25 96 ASP A CA 1
ATOM 769 C C . ASP A 1 96 ? -13.787 -4.267 7.310 1.00 87.25 96 ASP A C 1
ATOM 771 O O . ASP A 1 96 ? -14.169 -3.465 6.452 1.00 87.25 96 ASP A O 1
ATOM 775 N N . TYR A 1 97 ? -12.892 -5.213 7.029 1.00 88.31 97 TYR A N 1
ATOM 776 C CA . TYR A 1 97 ? -12.366 -5.466 5.690 1.00 88.31 97 TYR A CA 1
ATOM 777 C C . TYR A 1 97 ? -13.484 -5.811 4.699 1.00 88.31 97 TYR A C 1
ATOM 779 O O . TYR A 1 97 ? -13.480 -5.345 3.554 1.00 88.31 97 TYR A O 1
ATOM 787 N N . ASP A 1 98 ? -14.468 -6.580 5.163 1.00 89.31 98 ASP A N 1
ATOM 788 C CA . ASP A 1 98 ? -15.571 -7.078 4.344 1.00 89.31 98 ASP A CA 1
ATOM 789 C C . ASP A 1 98 ? -16.776 -6.123 4.327 1.00 89.31 98 ASP A C 1
ATOM 791 O O . ASP A 1 98 ? -17.797 -6.418 3.701 1.00 89.31 98 ASP A O 1
ATOM 795 N N . ALA A 1 99 ? -16.669 -4.959 4.980 1.00 86.75 99 ALA A N 1
ATOM 796 C CA . ALA A 1 99 ? -17.729 -3.959 4.971 1.00 86.75 99 ALA A CA 1
ATOM 797 C C . ALA A 1 99 ? -18.032 -3.495 3.527 1.00 86.75 99 ALA A C 1
ATOM 799 O O . ALA A 1 99 ? -17.096 -3.178 2.785 1.00 86.75 99 ALA A O 1
ATOM 800 N N . PRO A 1 100 ? -19.310 -3.402 3.107 1.00 85.88 100 PRO A N 1
ATOM 801 C CA . PRO A 1 100 ? -19.680 -2.966 1.755 1.00 85.88 100 PRO A CA 1
ATOM 802 C C . PRO A 1 100 ? -19.162 -1.569 1.388 1.00 85.88 100 PRO A C 1
ATOM 804 O O . PRO A 1 100 ? -18.925 -1.268 0.218 1.00 85.88 100 PRO A O 1
ATOM 807 N N . GLU A 1 101 ? -19.010 -0.699 2.383 1.00 83.06 101 GLU A N 1
ATOM 808 C CA . GLU A 1 101 ? -18.473 0.647 2.229 1.00 83.06 101 GLU A CA 1
ATOM 809 C C . GLU A 1 101 ? -16.946 0.690 2.084 1.00 83.06 101 GLU A C 1
ATOM 811 O O . GLU A 1 101 ? -16.417 1.701 1.622 1.00 83.06 101 GLU A O 1
ATOM 816 N N . ASN A 1 102 ? -16.243 -0.390 2.441 1.00 85.56 102 ASN A N 1
ATOM 817 C CA . ASN A 1 102 ? -14.792 -0.477 2.361 1.00 85.56 102 ASN A CA 1
ATOM 818 C C . ASN A 1 102 ? -14.350 -0.732 0.914 1.00 85.56 102 ASN A C 1
ATOM 820 O O . ASN A 1 102 ? -14.507 -1.838 0.378 1.00 85.56 102 ASN A O 1
ATOM 824 N N . LYS A 1 103 ? -13.782 0.299 0.289 1.00 85.12 103 LYS A N 1
ATOM 825 C CA . LYS A 1 103 ? -13.340 0.293 -1.108 1.00 85.12 103 LYS A CA 1
ATOM 826 C C . LYS A 1 103 ? -11.833 0.445 -1.217 1.00 85.12 103 LYS A C 1
ATOM 828 O O . LYS A 1 103 ? -11.160 0.905 -0.302 1.00 85.12 103 LYS A O 1
ATOM 833 N N . GLU A 1 104 ? -11.301 0.069 -2.367 1.00 87.62 104 GLU A N 1
ATOM 834 C CA . GLU A 1 104 ? -9.904 0.293 -2.692 1.00 87.62 104 GLU A CA 1
ATOM 835 C C . GLU A 1 104 ? -9.587 1.796 -2.767 1.00 87.62 104 GLU A C 1
ATOM 837 O O . GLU A 1 104 ? -10.357 2.589 -3.312 1.00 87.62 104 GLU A O 1
ATOM 842 N N . VAL A 1 105 ? -8.406 2.171 -2.283 1.00 87.19 105 VAL A N 1
ATOM 843 C CA . VAL A 1 105 ? -7.816 3.499 -2.442 1.00 87.19 105 VAL A CA 1
ATOM 844 C C . VAL A 1 105 ? -6.623 3.421 -3.388 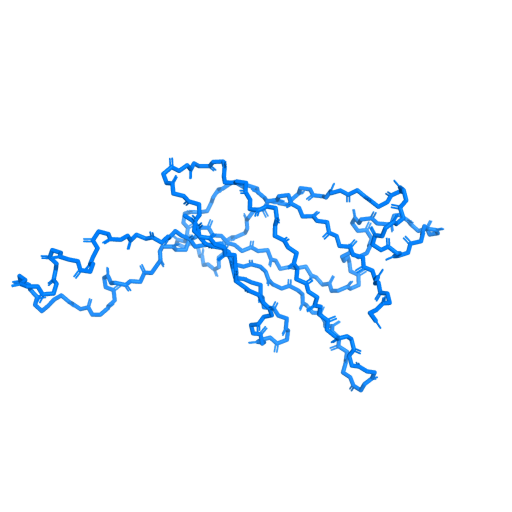1.00 87.19 105 VAL A C 1
ATOM 846 O O . VAL A 1 105 ? -5.871 2.444 -3.384 1.00 87.19 105 VAL A O 1
ATOM 849 N N . VAL A 1 106 ? -6.451 4.456 -4.205 1.00 90.56 106 VAL A N 1
ATOM 850 C CA . VAL A 1 106 ? -5.293 4.619 -5.087 1.00 90.56 106 VAL A CA 1
ATOM 851 C C . VAL A 1 106 ? -4.323 5.592 -4.431 1.00 90.56 106 VAL A C 1
ATOM 853 O O . VAL A 1 106 ? -4.716 6.694 -4.055 1.00 90.56 106 VAL A O 1
ATOM 856 N N . LEU A 1 107 ? -3.069 5.175 -4.270 1.00 89.44 107 LEU A N 1
ATOM 857 C CA 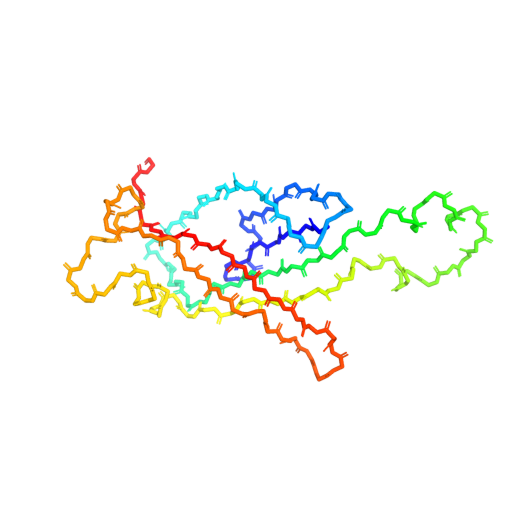. LEU A 1 107 ? -2.013 5.983 -3.667 1.00 89.44 107 LEU A CA 1
ATOM 858 C C . LEU A 1 107 ? -0.847 6.154 -4.637 1.00 89.44 107 LEU A C 1
ATOM 860 O O . LEU A 1 107 ? -0.369 5.185 -5.227 1.00 89.44 107 LEU A O 1
ATOM 864 N N . THR A 1 108 ? -0.360 7.384 -4.762 1.00 93.12 108 THR A N 1
ATOM 865 C CA . THR A 1 108 ? 0.800 7.719 -5.592 1.00 93.12 108 THR A CA 1
ATOM 866 C C . THR A 1 108 ? 2.095 7.261 -4.932 1.00 93.12 108 THR A C 1
ATOM 868 O O . THR A 1 108 ? 2.302 7.484 -3.740 1.00 93.12 108 THR A O 1
ATOM 871 N N . LEU A 1 109 ? 2.980 6.638 -5.710 1.00 92.50 109 LEU A N 1
ATOM 872 C CA . LEU A 1 109 ? 4.271 6.168 -5.223 1.00 92.50 109 LEU A CA 1
ATOM 873 C C . LEU A 1 109 ? 5.211 7.333 -4.888 1.00 92.50 109 LEU A C 1
ATOM 875 O O . LEU A 1 109 ? 5.392 8.273 -5.660 1.00 92.50 109 LEU A O 1
ATOM 879 N N . GLU A 1 110 ? 5.867 7.221 -3.742 1.00 93.00 110 GLU A N 1
ATOM 880 C CA . GLU A 1 110 ? 6.840 8.173 -3.227 1.00 93.00 110 GLU A CA 1
ATOM 881 C C . GLU A 1 110 ? 8.275 7.704 -3.484 1.00 93.00 110 GLU A C 1
ATOM 883 O O . GLU A 1 110 ? 8.596 6.508 -3.482 1.00 93.00 110 GLU A O 1
ATOM 888 N N . LYS A 1 111 ? 9.170 8.680 -3.641 1.00 88.50 111 LYS A N 1
ATOM 889 C CA . LYS A 1 111 ? 10.619 8.465 -3.682 1.00 88.50 111 LYS A CA 1
ATOM 890 C C . LYS A 1 111 ? 11.162 8.131 -2.290 1.00 88.50 111 LYS A C 1
ATOM 892 O O . LYS A 1 111 ? 10.609 8.559 -1.277 1.00 88.50 111 LYS A O 1
ATOM 897 N N . ARG A 1 112 ? 12.282 7.406 -2.218 1.00 83.06 112 ARG A N 1
ATOM 898 C CA . ARG A 1 112 ? 13.043 7.213 -0.968 1.00 83.06 112 ARG A CA 1
ATOM 899 C C . ARG A 1 112 ? 14.236 8.166 -0.874 1.00 83.06 112 ARG A C 1
ATOM 901 O O . ARG A 1 112 ? 14.628 8.527 0.232 1.00 83.06 112 ARG A O 1
ATOM 908 N N . SER A 1 113 ? 14.786 8.584 -2.011 1.00 80.94 113 SER A N 1
ATOM 909 C CA . SER A 1 113 ? 15.841 9.590 -2.140 1.00 80.94 113 SER A CA 1
ATOM 910 C C . SER A 1 113 ? 15.556 10.534 -3.313 1.00 80.94 113 SER A C 1
ATOM 912 O O . SER A 1 113 ? 14.701 10.270 -4.158 1.00 80.94 113 SER A O 1
ATOM 914 N N . VAL A 1 114 ? 16.281 11.652 -3.374 1.00 77.56 114 VAL A N 1
ATOM 915 C CA . VAL A 1 114 ? 16.155 12.634 -4.467 1.00 77.56 114 VAL A CA 1
ATOM 916 C C . VAL A 1 114 ? 16.482 12.041 -5.841 1.00 77.56 114 VAL A C 1
ATOM 918 O O . VAL A 1 114 ? 15.879 12.447 -6.835 1.00 77.56 114 VAL A O 1
ATOM 921 N N . ASP A 1 115 ? 17.372 11.049 -5.872 1.00 78.94 115 ASP A N 1
ATOM 922 C CA . ASP A 1 115 ? 17.867 10.410 -7.091 1.00 78.94 115 ASP A CA 1
ATOM 923 C C . ASP A 1 115 ? 16.931 9.320 -7.627 1.00 78.94 115 ASP A C 1
ATOM 925 O O . ASP A 1 115 ? 17.092 8.881 -8.765 1.00 78.94 115 ASP A O 1
ATOM 929 N N . ASP A 1 116 ? 15.945 8.869 -6.842 1.00 78.44 116 ASP A N 1
ATOM 930 C CA . ASP A 1 116 ? 15.026 7.844 -7.327 1.00 78.44 116 ASP A CA 1
ATOM 931 C C . ASP A 1 116 ? 14.127 8.407 -8.442 1.00 78.44 116 ASP A C 1
ATOM 933 O O . ASP A 1 116 ? 13.487 9.463 -8.313 1.00 78.44 116 ASP A O 1
ATOM 937 N N . ASN A 1 117 ? 14.019 7.653 -9.532 1.00 80.94 117 ASN A N 1
ATOM 938 C CA . ASN A 1 117 ? 13.071 7.918 -10.604 1.00 80.94 117 ASN A CA 1
ATOM 939 C C . ASN A 1 117 ? 11.777 7.129 -10.356 1.00 80.94 117 ASN A C 1
ATOM 941 O O . ASN A 1 117 ? 11.628 6.004 -10.821 1.00 80.94 117 ASN A O 1
ATOM 945 N N . VAL A 1 118 ? 10.867 7.713 -9.575 1.00 85.62 118 VAL A N 1
ATOM 946 C CA . VAL A 1 118 ? 9.586 7.097 -9.196 1.00 85.62 118 VAL A CA 1
ATOM 947 C C . VAL A 1 118 ? 8.440 7.775 -9.925 1.00 85.62 118 VAL A C 1
ATOM 949 O O . VAL A 1 118 ? 8.343 9.003 -9.942 1.00 85.62 118 VAL A O 1
ATOM 952 N N . SER A 1 119 ? 7.555 6.958 -10.484 1.00 86.12 119 SER A N 1
ATOM 953 C CA . SER A 1 119 ? 6.267 7.374 -11.030 1.00 86.12 119 SER A CA 1
ATOM 954 C C . SER A 1 119 ? 5.272 6.222 -10.911 1.00 86.12 119 SER A C 1
ATOM 956 O O . SER A 1 119 ? 5.678 5.064 -10.812 1.00 86.12 119 SER A O 1
ATOM 958 N N . GLY A 1 120 ? 3.982 6.542 -10.935 1.00 89.25 120 GLY A N 1
ATOM 959 C CA . GLY A 1 120 ? 2.910 5.556 -10.880 1.00 8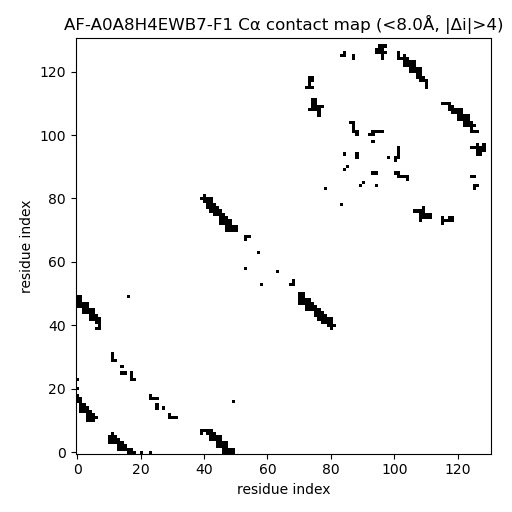9.25 120 GLY A CA 1
ATOM 960 C C . GLY A 1 120 ? 2.192 5.515 -9.539 1.00 89.25 120 GLY A C 1
ATOM 961 O O . GLY A 1 120 ? 2.486 6.260 -8.601 1.00 89.25 120 GLY A O 1
ATOM 962 N N . GLU A 1 121 ? 1.202 4.638 -9.484 1.00 93.44 121 GLU A N 1
ATOM 963 C CA . GLU A 1 121 ? 0.246 4.542 -8.391 1.00 93.44 121 GLU A CA 1
ATOM 964 C C . GLU A 1 121 ? 0.022 3.075 -8.033 1.00 93.44 121 GLU A C 1
ATOM 966 O O . GLU A 1 121 ? 0.264 2.172 -8.837 1.00 93.44 121 GLU A O 1
ATOM 971 N N . ILE A 1 122 ? -0.442 2.831 -6.813 1.00 90.31 122 ILE A N 1
ATOM 972 C CA . ILE A 1 122 ? -0.840 1.507 -6.355 1.00 90.31 122 ILE A CA 1
ATOM 973 C C . ILE A 1 122 ? -2.252 1.557 -5.788 1.00 90.31 122 ILE A C 1
ATOM 975 O O . ILE A 1 122 ? -2.592 2.433 -4.993 1.00 90.31 122 ILE A O 1
ATOM 979 N N . GLN A 1 123 ? -3.069 0.589 -6.190 1.00 91.38 123 GLN A N 1
ATOM 980 C CA . GLN A 1 123 ? -4.405 0.392 -5.649 1.00 91.38 123 GLN A CA 1
ATOM 981 C C . GLN A 1 123 ? -4.353 -0.634 -4.517 1.00 91.38 123 GLN A C 1
ATOM 983 O O . GLN A 1 123 ? -3.841 -1.741 -4.695 1.00 91.38 123 GLN A O 1
ATOM 988 N N . ILE A 1 124 ? -4.874 -0.268 -3.348 1.00 88.69 124 ILE A N 1
ATOM 989 C CA . ILE A 1 124 ? -4.855 -1.102 -2.143 1.00 88.69 124 ILE A CA 1
ATOM 990 C C . ILE A 1 124 ? -6.167 -0.976 -1.371 1.00 88.69 124 ILE A C 1
ATOM 992 O O . ILE A 1 124 ? -6.800 0.072 -1.370 1.00 88.69 124 ILE A O 1
ATOM 996 N N . LYS A 1 125 ? -6.557 -2.041 -0.672 1.00 88.25 125 LYS A N 1
ATOM 997 C CA . LYS A 1 125 ? -7.698 -2.059 0.250 1.00 88.25 125 LYS A CA 1
ATOM 998 C C . LYS A 1 125 ? -7.228 -2.546 1.613 1.00 88.25 125 LYS A C 1
ATOM 1000 O O . LYS A 1 125 ? -6.452 -3.499 1.689 1.00 88.25 125 LYS A O 1
ATOM 1005 N N . PHE A 1 126 ? -7.711 -1.916 2.677 1.00 86.69 126 PHE A N 1
ATOM 1006 C CA . PHE A 1 126 ? -7.370 -2.273 4.050 1.00 86.69 126 PHE A CA 1
ATOM 1007 C C . PHE A 1 126 ? -8.599 -2.283 4.942 1.00 86.69 126 PHE A C 1
ATOM 1009 O O . PHE A 1 126 ? -9.559 -1.569 4.699 1.00 86.69 126 PHE A O 1
ATOM 1016 N N . GLY A 1 127 ? -8.535 -3.076 6.002 1.00 87.56 127 GLY A N 1
ATOM 1017 C CA . GLY A 1 127 ? -9.579 -3.185 7.00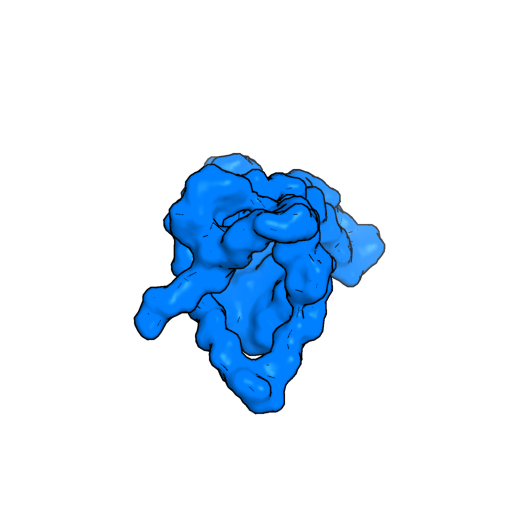4 1.00 87.56 127 GLY A CA 1
ATOM 1018 C C . GLY A 1 127 ? -9.176 -4.182 8.081 1.00 87.56 127 GLY A C 1
ATOM 1019 O O . GLY A 1 127 ? -8.172 -4.889 7.964 1.00 87.56 127 GLY A O 1
ATOM 1020 N N . LEU A 1 128 ? -9.953 -4.205 9.150 1.00 87.00 128 LEU A N 1
ATOM 1021 C CA . LEU A 1 128 ? -9.858 -5.155 10.241 1.00 87.00 128 LEU A CA 1
ATOM 1022 C C . LEU A 1 128 ? -10.692 -6.380 9.900 1.00 87.00 128 LEU A C 1
ATOM 1024 O O . LEU A 1 128 ? -11.793 -6.268 9.384 1.00 87.00 128 LEU A O 1
ATOM 1028 N N . THR A 1 129 ? -10.198 -7.559 10.234 1.00 87.38 129 THR A N 1
ATOM 1029 C CA . THR A 1 129 ? -10.977 -8.788 10.110 1.00 87.38 129 THR A CA 1
ATOM 1030 C C . THR A 1 129 ? -10.666 -9.684 11.295 1.00 87.38 129 THR A C 1
ATOM 1032 O O . THR A 1 129 ? -9.572 -9.618 11.869 1.00 87.38 129 THR A O 1
ATOM 1035 N N . LYS A 1 130 ? -11.652 -10.476 11.710 1.00 81.25 130 LYS A N 1
ATOM 1036 C CA . LYS A 1 130 ? -11.469 -11.481 12.754 1.00 81.25 130 LYS A CA 1
ATOM 1037 C C . LYS A 1 130 ? -11.013 -12.765 12.073 1.00 81.25 130 LYS A C 1
ATOM 1039 O O . LYS A 1 130 ? -11.778 -13.359 11.322 1.00 81.25 130 LYS A O 1
ATOM 1044 N N . THR A 1 131 ? -9.771 -13.154 12.327 1.00 60.81 131 THR A N 1
ATOM 1045 C CA . THR A 1 131 ? -9.233 -14.475 11.967 1.00 60.81 131 THR A CA 1
ATOM 1046 C C . THR A 1 131 ? -9.593 -15.516 13.007 1.00 60.81 131 THR A C 1
ATOM 1048 O O . THR A 1 131 ? -9.490 -15.162 14.206 1.00 60.81 131 THR A O 1
#

Radius of gyration: 17.35 Å; Cα contacts (8 Å, |Δi|>4): 209; chains: 1; bounding box: 53×29×42 Å

Secondary structure (DSSP, 8-state):
-EEEEEETTEEEEE-----S-SS------------TTS---EEEEEEEE---HHHHTTTTT----GGGSSPEEEEEEEEEHHHHHHHHS-TTS--BTT-TT---EEEEPBPSSTT-----EEEE---B---

Mean predicted aligned error: 10.29 Å

InterPro domains:
  IPR000008 C2 domain [PF00168] (9-85)
  IPR000008 C2 domain [PS50004] (1-94)
  IPR035892 C2 domain superfamily [G3DSA:2.60.40.150] (4-128)
  IPR035892 C2 domain superfamily [SSF49562] (8-127)

pLDDT: mean 74.54, std 15.13, range [43.22, 93.44]